Protein AF-A0A355RJK0-F1 (afdb_monomer)

Nearest PDB structures (foldseek):
  1k77-assembly1_A  TM=7.740E-01  e=6.207E-02  Escherichia coli
  3gkf-assembly1_L  TM=5.998E-01  e=3.437E+00  Escherichia coli K-12
  3glc-assembly1_D  TM=5.953E-01  e=3.929E+00  Escherichia coli K-12

pLDDT: mean 94.61, std 6.74, range [54.16, 98.19]

Secondary structure (DSSP, 8-state):
----PEEETTTSSTTS-HHHHHHHHHHTT-SEEE-SGGGGGS-HHHHHHH--

Solvent-accessible surface area (backbone atoms only — not comparable to full-atom values): 3366 Å² total; per-residue (Å²): 136,84,83,88,59,61,40,47,49,73,76,39,57,71,93,45,6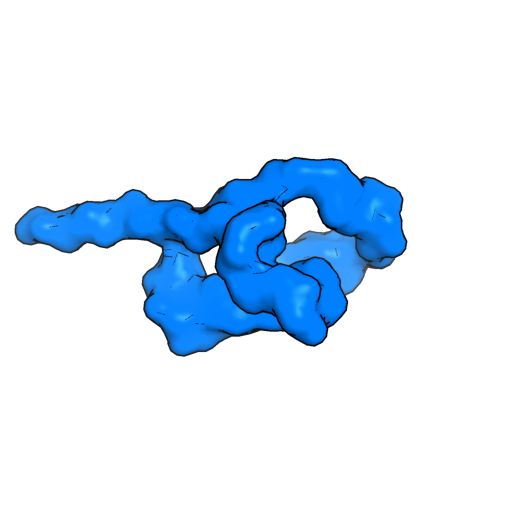0,71,73,56,24,56,53,48,36,50,77,73,69,38,88,40,70,46,70,70,73,68,70,79,79,52,60,67,67,63,52,52,68,67,76,107

Sequence (52 aa):
MGFNFSANTGYLWKELPFLDRIRSAKNHGFHSLEFHDEAHFEDLGDLKSLLK

Structure (mmCIF, N/CA/C/O backbone):
data_AF-A0A355RJK0-F1
#
_entry.id   AF-A0A355RJK0-F1
#
loop_
_atom_site.group_PDB
_atom_site.id
_atom_site.type_symbol
_atom_site.label_atom_id
_atom_site.label_alt_id
_atom_site.label_comp_id
_atom_site.label_asym_id
_atom_site.label_entity_id
_atom_site.label_seq_id
_atom_site.pdbx_PDB_ins_code
_atom_site.Cartn_x
_atom_site.Cartn_y
_atom_site.Cartn_z
_atom_site.occupancy
_atom_site.B_iso_or_equiv
_atom_site.auth_seq_id
_atom_site.auth_comp_id
_atom_site.auth_asym_id
_atom_site.auth_atom_id
_atom_site.pdbx_PDB_model_num
ATOM 1 N N . MET A 1 1 ? -20.316 -0.406 18.639 1.00 54.16 1 MET A N 1
ATOM 2 C CA . MET A 1 1 ? -20.258 -0.243 17.172 1.00 54.16 1 MET A CA 1
ATOM 3 C C . MET A 1 1 ? -18.889 0.340 16.854 1.00 54.16 1 MET A C 1
ATOM 5 O O . MET A 1 1 ? -18.624 1.445 17.306 1.00 54.16 1 MET A O 1
ATOM 9 N N . GLY A 1 2 ? -17.985 -0.421 16.235 1.00 81.31 2 GLY A N 1
ATOM 10 C CA . GLY A 1 2 ? -16.688 0.106 15.795 1.00 81.31 2 GLY A CA 1
ATOM 11 C C . GLY A 1 2 ? -16.831 0.732 14.411 1.00 81.31 2 GLY A C 1
ATOM 12 O O . GLY A 1 2 ? -17.604 0.228 13.598 1.00 81.31 2 GLY A O 1
ATOM 13 N N . PHE A 1 3 ? -16.132 1.831 14.152 1.00 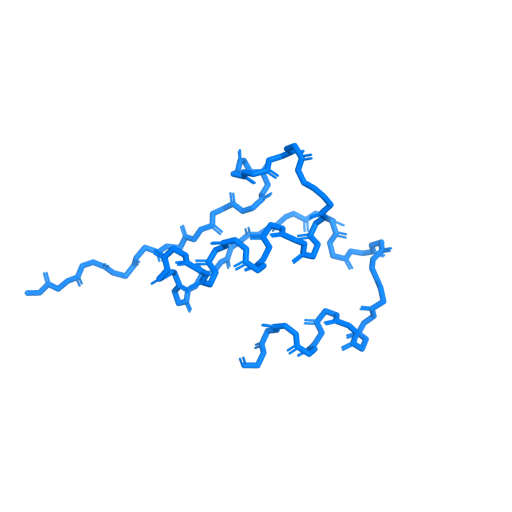87.44 3 PHE A N 1
ATOM 14 C CA . PHE A 1 3 ? -16.027 2.370 12.799 1.00 87.44 3 PHE A CA 1
ATOM 15 C C . PHE A 1 3 ? -14.972 1.571 12.030 1.00 87.44 3 PHE A C 1
ATOM 17 O O . PHE A 1 3 ? -13.870 1.359 12.535 1.00 87.44 3 PHE A O 1
ATOM 24 N N . ASN A 1 4 ? -15.301 1.140 10.813 1.00 90.50 4 ASN A N 1
ATOM 25 C CA . ASN A 1 4 ? -14.329 0.542 9.902 1.00 90.50 4 ASN A CA 1
ATOM 26 C C . ASN A 1 4 ? -13.631 1.663 9.138 1.00 90.50 4 ASN A C 1
ATOM 28 O O . ASN A 1 4 ? -14.169 2.191 8.167 1.00 90.50 4 ASN A O 1
ATOM 32 N N . PHE A 1 5 ? -12.452 2.050 9.612 1.00 95.12 5 PHE A N 1
ATOM 33 C CA . PHE A 1 5 ? -11.631 3.038 8.928 1.00 95.12 5 PHE A CA 1
ATOM 34 C C . PHE A 1 5 ? -10.870 2.397 7.762 1.00 95.12 5 PHE A C 1
ATOM 36 O O . PHE A 1 5 ? -10.420 1.253 7.853 1.00 95.12 5 PHE A O 1
ATOM 43 N N . SER A 1 6 ? -10.723 3.160 6.679 1.00 97.19 6 SER A N 1
ATOM 44 C CA . SER A 1 6 ? -9.868 2.830 5.539 1.00 97.19 6 SER A CA 1
ATOM 45 C C . SER A 1 6 ? -8.568 3.624 5.637 1.00 97.19 6 SER A C 1
ATOM 47 O O . SER A 1 6 ? -8.600 4.818 5.941 1.00 97.19 6 SER A O 1
ATOM 49 N N . ALA A 1 7 ? -7.426 2.982 5.404 1.00 97.94 7 ALA A N 1
ATOM 50 C CA . ALA A 1 7 ? -6.144 3.673 5.345 1.00 97.94 7 ALA A CA 1
ATOM 51 C C . ALA A 1 7 ? -5.885 4.225 3.939 1.00 97.94 7 ALA A C 1
ATOM 53 O O . ALA A 1 7 ? -5.727 3.458 2.990 1.00 97.94 7 ALA A O 1
ATOM 54 N N . ASN A 1 8 ? -5.762 5.547 3.814 1.00 98.00 8 ASN A N 1
ATOM 55 C CA . ASN A 1 8 ? -5.341 6.171 2.564 1.00 98.00 8 ASN A CA 1
ATOM 56 C C . ASN A 1 8 ? -3.812 6.185 2.443 1.00 98.00 8 ASN A C 1
ATOM 58 O O . ASN A 1 8 ? -3.143 7.052 3.001 1.00 98.00 8 ASN A O 1
ATOM 62 N N . THR A 1 9 ? -3.253 5.241 1.691 1.00 97.19 9 THR A N 1
ATOM 63 C CA . THR A 1 9 ? -1.793 5.109 1.490 1.00 97.19 9 THR A CA 1
ATOM 64 C C . THR A 1 9 ? -1.210 6.098 0.466 1.00 97.19 9 THR A C 1
ATOM 66 O O . THR A 1 9 ? 0.012 6.183 0.316 1.00 97.19 9 THR A O 1
ATOM 69 N N . GLY A 1 10 ? -2.063 6.905 -0.178 1.00 95.44 10 GLY A N 1
ATOM 70 C CA . GLY A 1 10 ? -1.656 8.093 -0.936 1.00 95.44 10 GLY A CA 1
ATOM 71 C C . GLY A 1 10 ? -1.259 9.274 -0.035 1.00 95.44 10 GLY A C 1
ATOM 72 O O . GLY A 1 10 ? -0.451 10.124 -0.431 1.00 95.44 10 GLY A O 1
ATOM 73 N N . TYR A 1 11 ? -1.769 9.301 1.205 1.00 96.62 11 TYR A N 1
ATOM 74 C CA . TYR A 1 11 ? -1.442 10.313 2.220 1.00 96.62 11 TYR A CA 1
ATOM 75 C C . TYR A 1 11 ? -0.657 9.768 3.420 1.00 96.62 11 TYR A C 1
ATOM 77 O O . TYR A 1 11 ? 0.127 10.510 4.010 1.00 96.62 11 TYR A O 1
ATOM 85 N N . LEU A 1 12 ? -0.842 8.500 3.785 1.00 97.75 12 LEU A N 1
ATOM 86 C CA . LEU A 1 12 ? -0.186 7.860 4.927 1.00 97.75 12 LEU A CA 1
ATOM 87 C C . LEU A 1 12 ? 1.101 7.136 4.512 1.00 97.75 12 LEU A C 1
ATOM 89 O O . LEU A 1 12 ? 1.175 6.564 3.426 1.00 97.75 12 LEU A O 1
ATOM 93 N N . TRP A 1 13 ? 2.094 7.125 5.408 1.00 97.88 13 TRP A N 1
ATOM 94 C CA . TRP A 1 13 ? 3.381 6.425 5.250 1.00 97.88 13 TRP A CA 1
ATOM 95 C C . TRP A 1 13 ? 4.134 6.763 3.951 1.00 97.88 13 TRP A C 1
ATOM 97 O O . TRP A 1 13 ? 4.788 5.907 3.354 1.00 97.88 13 TRP A O 1
ATOM 107 N N . LYS A 1 14 ? 4.035 8.008 3.468 1.00 96.62 14 LYS A N 1
ATOM 108 C CA . LYS A 1 14 ? 4.629 8.433 2.186 1.00 96.62 14 LYS A CA 1
ATOM 109 C C . LYS A 1 14 ? 6.153 8.320 2.135 1.00 96.62 14 LYS A C 1
ATOM 111 O O . LYS A 1 14 ? 6.720 8.320 1.047 1.00 96.62 14 LYS A O 1
ATOM 116 N N . GLU A 1 15 ? 6.795 8.222 3.290 1.00 97.62 15 GLU A N 1
ATOM 117 C CA . GLU A 1 15 ? 8.216 7.947 3.456 1.00 97.62 15 GLU A CA 1
ATOM 118 C C . GLU A 1 15 ? 8.617 6.513 3.065 1.00 97.62 15 GLU A C 1
ATOM 120 O O . GLU A 1 15 ? 9.801 6.253 2.865 1.00 97.62 15 GLU A O 1
ATOM 125 N N . LEU A 1 16 ? 7.655 5.592 2.925 1.00 97.88 16 LEU A N 1
ATOM 126 C CA . LEU A 1 16 ? 7.890 4.198 2.546 1.00 97.88 16 LEU A CA 1
ATOM 127 C C . LEU A 1 16 ? 7.608 3.939 1.051 1.00 97.88 16 LEU A C 1
ATOM 129 O O . LEU A 1 16 ? 6.763 4.625 0.451 1.00 97.88 16 LEU A O 1
ATOM 133 N N . PRO A 1 17 ? 8.237 2.906 0.451 1.00 97.06 17 PRO A N 1
ATOM 134 C CA . PRO A 1 17 ? 7.785 2.313 -0.810 1.00 97.06 17 PRO A CA 1
ATOM 135 C C . PRO A 1 17 ? 6.316 1.877 -0.734 1.00 97.06 17 PRO A C 1
ATOM 137 O O . PRO A 1 17 ? 5.836 1.500 0.335 1.00 97.06 17 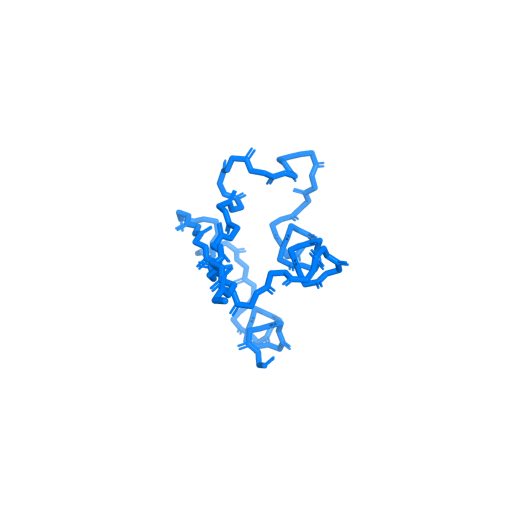PRO A O 1
ATOM 140 N N . PHE A 1 18 ? 5.584 1.907 -1.850 1.00 97.44 18 PHE A N 1
ATOM 141 C CA . PHE A 1 18 ? 4.125 1.738 -1.837 1.00 97.44 18 PHE A CA 1
ATOM 142 C C . PHE A 1 18 ? 3.663 0.412 -1.207 1.00 97.44 18 PHE A C 1
ATOM 144 O O . PHE A 1 18 ? 2.789 0.420 -0.336 1.00 97.44 18 PHE A O 1
ATOM 151 N N . LEU A 1 19 ? 4.303 -0.712 -1.545 1.00 97.50 19 LEU A N 1
ATOM 152 C CA . LEU A 1 19 ? 3.984 -2.008 -0.933 1.00 97.50 19 LEU A CA 1
ATOM 153 C C . LEU A 1 19 ? 4.201 -2.016 0.594 1.00 97.50 19 LEU A C 1
ATOM 155 O O . LEU A 1 19 ? 3.443 -2.654 1.329 1.00 97.50 19 LEU A O 1
ATOM 159 N N . ASP A 1 20 ? 5.177 -1.260 1.100 1.00 98.19 20 ASP A N 1
ATOM 160 C CA . ASP A 1 20 ? 5.440 -1.133 2.537 1.00 98.19 20 ASP A CA 1
ATOM 161 C C . ASP A 1 20 ? 4.412 -0.238 3.249 1.00 98.19 20 ASP A C 1
ATOM 163 O O . ASP A 1 20 ? 4.132 -0.437 4.437 1.00 98.19 20 ASP A O 1
ATOM 167 N N . ARG A 1 21 ? 3.758 0.681 2.528 1.00 98.19 21 ARG A N 1
ATOM 168 C CA . ARG A 1 21 ? 2.594 1.427 3.044 1.00 98.19 21 ARG A CA 1
ATOM 169 C C . ARG A 1 21 ? 1.409 0.498 3.280 1.00 98.19 21 ARG A C 1
ATOM 171 O O . ARG A 1 21 ? 0.768 0.578 4.325 1.00 98.19 21 ARG A O 1
ATOM 178 N N . ILE A 1 22 ? 1.160 -0.435 2.357 1.00 97.69 22 ILE A N 1
ATOM 179 C CA . ILE A 1 22 ? 0.113 -1.461 2.502 1.00 97.69 22 ILE A CA 1
ATOM 180 C C . ILE A 1 22 ? 0.413 -2.366 3.706 1.00 97.69 22 ILE A C 1
AT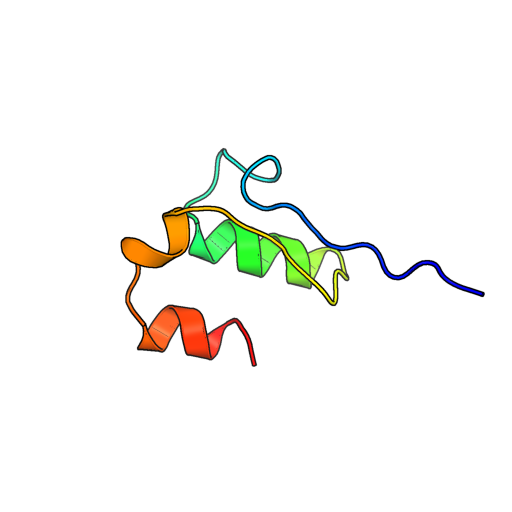OM 182 O O . ILE A 1 22 ? -0.471 -2.625 4.527 1.00 97.69 22 ILE A O 1
ATOM 186 N N . ARG A 1 23 ? 1.672 -2.801 3.873 1.00 97.62 23 ARG A N 1
ATOM 187 C CA . ARG A 1 23 ? 2.096 -3.563 5.066 1.00 97.62 23 ARG A CA 1
ATOM 188 C C . ARG A 1 23 ? 1.870 -2.764 6.350 1.00 97.62 23 ARG A C 1
ATOM 190 O O . ARG A 1 23 ? 1.378 -3.312 7.334 1.00 97.62 23 ARG A O 1
ATOM 197 N N . SER A 1 24 ? 2.177 -1.470 6.330 1.00 98.12 24 SER A N 1
ATOM 198 C CA . SER A 1 24 ? 1.973 -0.575 7.471 1.00 98.12 24 SER A CA 1
ATOM 199 C C . SER A 1 24 ? 0.496 -0.419 7.831 1.00 98.12 24 SER A C 1
ATOM 201 O O . SER A 1 24 ? 0.167 -0.480 9.017 1.00 98.12 24 SER A O 1
ATOM 203 N N . ALA A 1 25 ? -0.400 -0.325 6.843 1.00 97.56 25 ALA A N 1
ATOM 204 C CA . ALA A 1 25 ? -1.846 -0.311 7.069 1.00 97.56 25 ALA A CA 1
ATOM 205 C C . ALA A 1 25 ? -2.320 -1.572 7.807 1.00 97.56 25 ALA A C 1
ATOM 207 O O . ALA A 1 25 ? -2.993 -1.473 8.837 1.00 97.56 25 ALA A O 1
ATOM 208 N N . LYS A 1 26 ? -1.891 -2.754 7.347 1.00 96.19 26 LYS A N 1
ATOM 209 C CA . LYS A 1 26 ? -2.202 -4.033 8.002 1.00 96.19 26 LYS A CA 1
ATOM 210 C C . LYS A 1 26 ? -1.666 -4.092 9.435 1.00 96.19 26 LYS A C 1
ATOM 212 O O . LYS A 1 26 ? -2.395 -4.481 10.344 1.00 96.19 26 LYS A O 1
ATOM 217 N N . ASN A 1 27 ? -0.428 -3.647 9.654 1.00 97.19 27 ASN A N 1
ATOM 218 C CA . ASN A 1 27 ? 0.197 -3.616 10.982 1.00 97.19 27 ASN A CA 1
ATOM 219 C C . ASN A 1 27 ? -0.528 -2.686 11.971 1.00 97.19 27 ASN A C 1
ATOM 221 O O . ASN A 1 27 ? -0.491 -2.937 13.172 1.00 97.19 27 ASN A O 1
ATOM 225 N N . HIS A 1 28 ? -1.209 -1.645 11.484 1.00 96.75 28 HIS A N 1
ATOM 226 C CA . HIS A 1 28 ? -2.017 -0.731 12.302 1.00 96.75 28 HIS A CA 1
ATOM 227 C C . HIS A 1 28 ? -3.490 -1.162 12.431 1.00 96.75 28 HIS A C 1
ATOM 229 O O . HIS A 1 28 ? -4.301 -0.419 12.981 1.00 96.75 28 HIS A O 1
ATOM 235 N N . GLY A 1 29 ? -3.851 -2.358 11.952 1.00 95.69 29 GLY A N 1
ATOM 236 C CA . GLY A 1 29 ? -5.191 -2.926 12.120 1.00 95.69 29 GLY A CA 1
ATOM 237 C C . GLY A 1 29 ? -6.240 -2.395 11.141 1.00 95.69 29 GLY A C 1
ATOM 238 O O . GLY A 1 29 ? -7.437 -2.583 11.368 1.00 95.69 29 GLY A O 1
ATOM 239 N N . PHE A 1 30 ? -5.824 -1.746 10.051 1.00 96.44 30 PHE A N 1
ATOM 240 C CA . PHE A 1 30 ? -6.746 -1.391 8.978 1.00 96.44 30 PHE A CA 1
ATOM 241 C C . PHE A 1 30 ? -7.120 -2.637 8.171 1.00 96.44 30 PHE A C 1
ATOM 243 O O . PHE A 1 30 ? -6.263 -3.416 7.759 1.00 96.44 30 PHE A O 1
ATOM 250 N N . HIS A 1 31 ? -8.420 -2.794 7.927 1.00 94.19 31 HIS A N 1
ATOM 251 C CA . HIS A 1 31 ? -8.993 -3.890 7.133 1.00 94.19 31 HIS A CA 1
ATOM 252 C C . HIS A 1 31 ? -9.448 -3.419 5.745 1.00 94.19 31 HIS A C 1
ATOM 254 O O . HIS A 1 31 ? -9.977 -4.189 4.948 1.00 94.19 31 HIS A O 1
ATOM 260 N N . SER A 1 32 ? -9.297 -2.129 5.466 1.00 95.94 32 SER A N 1
ATOM 261 C CA . SER A 1 32 ? -9.623 -1.500 4.194 1.00 95.94 32 SER A CA 1
ATOM 262 C C . SER A 1 32 ? -8.576 -0.437 3.905 1.00 95.94 32 SER A C 1
ATOM 264 O O . SER A 1 32 ? -7.990 0.139 4.827 1.00 95.94 32 SER A O 1
ATOM 266 N N . LEU A 1 33 ? -8.311 -0.215 2.626 1.00 96.25 33 LEU A N 1
ATOM 267 C CA . LEU A 1 33 ? -7.312 0.732 2.167 1.00 96.25 33 LEU A CA 1
ATOM 268 C C . LEU A 1 33 ? -7.767 1.391 0.872 1.00 96.25 33 LEU A C 1
ATOM 270 O O . LEU A 1 33 ? -8.577 0.842 0.125 1.00 96.25 33 LEU A O 1
ATOM 274 N N . GLU A 1 34 ? -7.216 2.567 0.626 1.00 97.00 34 GL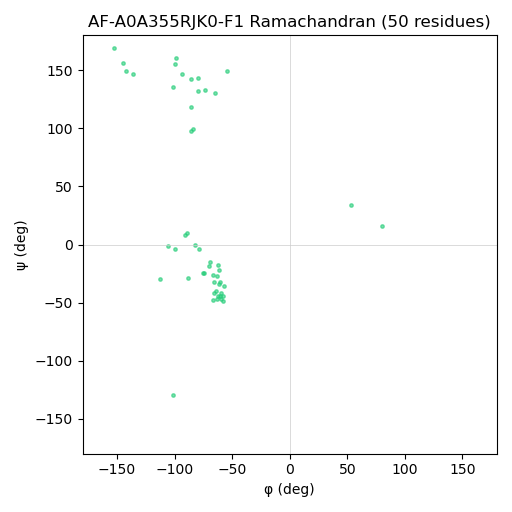U A N 1
ATOM 275 C CA . GLU A 1 34 ? -7.375 3.324 -0.606 1.00 97.00 34 GLU A CA 1
ATOM 276 C C . GLU A 1 34 ? -6.011 3.883 -1.037 1.00 97.00 34 GLU A C 1
ATOM 278 O O . GLU A 1 34 ? -5.136 4.175 -0.212 1.00 97.00 34 GLU A O 1
ATOM 283 N N . PHE A 1 35 ? -5.811 3.974 -2.347 1.00 96.44 35 PHE A N 1
ATOM 284 C CA . PHE A 1 35 ? -4.600 4.484 -2.988 1.00 96.44 35 PHE A CA 1
ATOM 285 C C . PHE A 1 35 ? -4.931 5.064 -4.362 1.00 96.44 35 PHE A C 1
ATOM 287 O O . PHE A 1 35 ? -6.050 4.898 -4.852 1.00 96.44 35 PHE A O 1
ATOM 294 N N . HIS A 1 36 ? -3.965 5.761 -4.959 1.00 93.94 36 HIS A N 1
ATOM 295 C CA . HIS A 1 36 ? -4.089 6.371 -6.276 1.00 93.94 36 HIS A CA 1
ATOM 296 C C . HIS A 1 36 ? -3.368 5.497 -7.315 1.00 93.94 36 HIS A C 1
ATOM 298 O O . HIS A 1 36 ? -3.594 4.288 -7.384 1.00 93.94 36 HIS A O 1
ATOM 304 N N . ASP A 1 37 ? -2.507 6.099 -8.130 1.00 94.88 37 ASP A N 1
ATOM 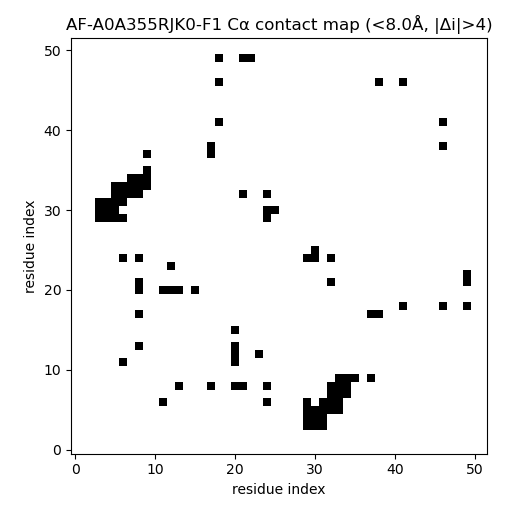305 C CA . ASP A 1 37 ? -1.852 5.441 -9.256 1.00 94.88 37 ASP A CA 1
ATOM 306 C C . ASP A 1 37 ? -0.617 4.620 -8.860 1.00 94.88 37 ASP A C 1
ATOM 308 O O . ASP A 1 37 ? 0.003 4.009 -9.728 1.00 94.88 37 ASP A O 1
ATOM 312 N N . GLU A 1 38 ? -0.238 4.577 -7.576 1.00 94.88 38 GLU A N 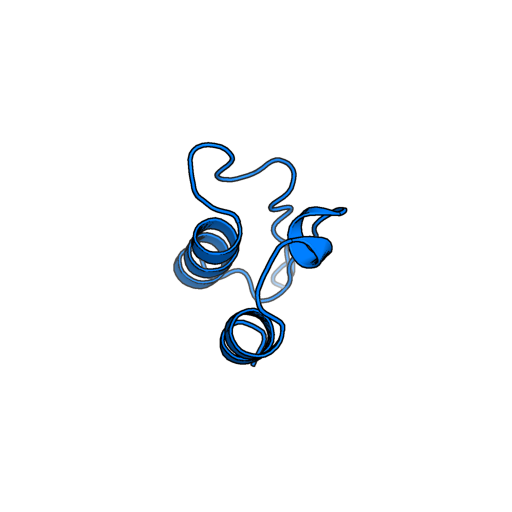1
ATOM 313 C CA . GLU A 1 38 ? 0.972 3.874 -7.132 1.00 94.88 38 GLU A CA 1
ATOM 314 C C . GLU A 1 38 ? 0.966 2.389 -7.520 1.00 94.88 38 GLU A C 1
ATOM 316 O O . GLU A 1 38 ? 1.995 1.847 -7.921 1.00 94.88 38 GLU A O 1
ATOM 321 N N . ALA A 1 39 ? -0.207 1.752 -7.498 1.00 93.12 39 ALA A N 1
ATOM 322 C CA . ALA A 1 39 ? -0.373 0.351 -7.871 1.00 93.12 39 ALA A CA 1
ATOM 323 C C . ALA A 1 39 ? 0.012 0.039 -9.330 1.00 93.12 39 ALA A C 1
ATOM 325 O O . ALA A 1 39 ? 0.310 -1.113 -9.634 1.00 93.12 39 ALA A O 1
ATOM 326 N N . HIS A 1 40 ? 0.027 1.030 -10.230 1.00 95.06 40 HIS A N 1
ATOM 327 C CA . HIS A 1 40 ? 0.413 0.826 -11.631 1.00 95.06 40 HIS A CA 1
ATOM 328 C C . HIS A 1 40 ? 1.908 0.547 -11.824 1.00 95.06 40 HIS A C 1
ATOM 330 O O . HIS A 1 40 ? 2.294 0.048 -12.880 1.00 95.06 40 HIS A O 1
ATOM 336 N N . PHE A 1 41 ? 2.745 0.881 -10.840 1.00 95.44 41 PHE A N 1
ATOM 337 C CA . PHE A 1 41 ? 4.201 0.752 -10.936 1.00 95.44 41 PHE A CA 1
ATOM 338 C C . PHE A 1 41 ? 4.750 -0.501 -10.249 1.00 95.44 41 PHE A C 1
ATOM 340 O O . PHE A 1 41 ? 5.950 -0.756 -10.331 1.00 95.44 41 PHE A O 1
ATOM 347 N N . GLU A 1 42 ? 3.894 -1.281 -9.592 1.00 96.19 42 GLU A N 1
ATOM 348 C CA . GLU A 1 42 ? 4.297 -2.475 -8.854 1.00 96.19 42 GLU A CA 1
ATOM 349 C C . GLU A 1 42 ? 4.079 -3.761 -9.645 1.00 96.19 42 GLU A C 1
ATOM 351 O O . GLU A 1 42 ? 3.245 -3.840 -10.552 1.00 96.19 42 GLU A O 1
ATOM 356 N N . ASP A 1 43 ? 4.780 -4.817 -9.232 1.00 97.31 43 ASP A N 1
ATOM 357 C CA . ASP A 1 43 ? 4.462 -6.160 -9.693 1.00 97.31 43 ASP A CA 1
ATOM 358 C C . ASP A 1 43 ? 3.065 -6.587 -9.208 1.00 97.31 43 ASP A C 1
ATOM 360 O O . ASP A 1 43 ? 2.712 -6.508 -8.025 1.00 97.31 43 ASP A O 1
ATOM 364 N N . LEU A 1 44 ? 2.253 -7.081 -10.144 1.00 94.62 44 LEU A N 1
ATOM 365 C CA . LEU A 1 44 ? 0.879 -7.486 -9.861 1.00 94.62 44 LEU A CA 1
ATOM 366 C C . LEU A 1 44 ? 0.810 -8.696 -8.916 1.00 94.62 44 LEU A C 1
ATOM 368 O O . LEU A 1 44 ? -0.160 -8.829 -8.165 1.00 94.62 44 LEU A O 1
ATOM 372 N N . GLY A 1 45 ? 1.785 -9.603 -8.977 1.00 96.94 45 GLY A N 1
ATOM 373 C CA . GLY A 1 45 ? 1.884 -10.766 -8.099 1.00 96.94 45 GLY A CA 1
ATOM 374 C C . GLY A 1 45 ? 2.161 -10.356 -6.656 1.00 96.94 45 GLY A C 1
ATOM 375 O O . GLY A 1 45 ? 1.436 -10.788 -5.753 1.00 96.94 45 GLY A O 1
ATOM 376 N N . ASP A 1 46 ? 3.129 -9.466 -6.457 1.00 96.38 46 ASP A N 1
ATOM 377 C CA . ASP A 1 46 ? 3.477 -8.924 -5.142 1.00 96.38 46 ASP A CA 1
ATOM 378 C C . ASP A 1 46 ? 2.317 -8.129 -4.532 1.00 96.38 46 ASP A C 1
ATOM 380 O O . ASP A 1 46 ? 1.919 -8.382 -3.388 1.00 96.38 46 ASP A O 1
ATOM 384 N N . LEU A 1 47 ? 1.688 -7.245 -5.315 1.00 95.62 47 LEU A N 1
ATOM 385 C CA . LEU A 1 47 ? 0.519 -6.484 -4.872 1.00 95.62 47 LEU A CA 1
ATOM 386 C C . LEU A 1 47 ? -0.643 -7.413 -4.485 1.00 95.62 47 LEU A C 1
ATOM 388 O O . LEU A 1 47 ? -1.222 -7.281 -3.403 1.00 95.62 47 LEU A O 1
ATOM 392 N N . LYS A 1 48 ? -0.957 -8.415 -5.318 1.00 94.75 48 LYS A N 1
ATOM 393 C CA . LYS A 1 48 ? -1.988 -9.417 -5.000 1.00 94.75 48 LYS A CA 1
ATOM 394 C C . LYS A 1 48 ? -1.648 -10.226 -3.758 1.00 94.75 48 LYS A C 1
ATOM 396 O O . LYS A 1 48 ? -2.564 -10.624 -3.048 1.00 94.75 48 LYS A O 1
ATOM 401 N N . SER A 1 49 ? -0.376 -10.509 -3.487 1.00 95.69 49 SER A N 1
ATOM 402 C CA . SER A 1 49 ? 0.011 -11.238 -2.277 1.00 95.69 4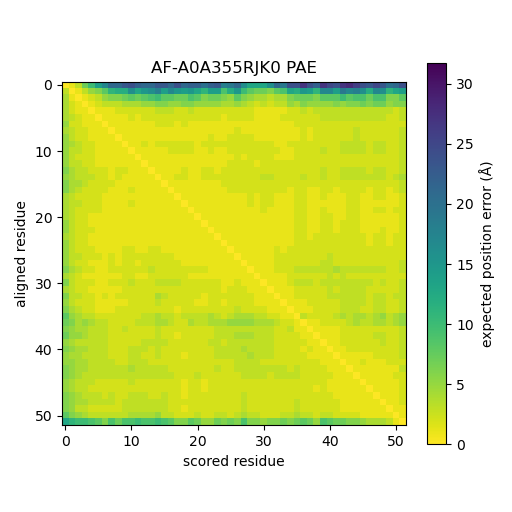9 SER A CA 1
ATOM 403 C C . SER A 1 49 ? -0.266 -10.441 -1.000 1.00 95.69 49 SER A C 1
ATOM 405 O O . SER A 1 49 ? -0.454 -11.049 0.053 1.00 95.69 49 SER A O 1
ATOM 407 N N . LEU A 1 50 ? -0.287 -9.109 -1.078 1.00 94.75 50 LEU A N 1
ATOM 408 C CA . LEU A 1 50 ? -0.531 -8.230 0.065 1.00 94.75 50 LEU A CA 1
ATOM 409 C C . LEU A 1 50 ? -2.014 -7.928 0.303 1.00 94.75 50 LEU A C 1
ATOM 411 O O . LEU A 1 50 ? -2.396 -7.714 1.450 1.00 94.75 50 LEU A O 1
ATOM 415 N N . LEU A 1 51 ? -2.836 -7.940 -0.751 1.00 90.81 51 LEU A N 1
ATOM 416 C CA . LEU A 1 51 ? -4.275 -7.636 -0.691 1.00 90.81 51 LEU A CA 1
ATOM 417 C C . LEU A 1 51 ? -5.174 -8.858 -0.409 1.00 90.81 51 LEU A C 1
ATOM 419 O O . LEU A 1 51 ? -6.392 -8.761 -0.552 1.00 90.81 51 LEU A O 1
ATOM 423 N N . LYS A 1 52 ? -4.588 -10.005 -0.049 1.00 79.19 52 LYS A N 1
ATOM 424 C CA . LYS A 1 52 ? -5.318 -11.218 0.361 1.00 79.19 52 LYS A CA 1
ATOM 425 C C . LYS A 1 52 ? -5.764 -11.182 1.818 1.00 79.19 52 LYS A C 1
ATOM 427 O O . LYS A 1 52 ? -4.990 -10.684 2.674 1.00 79.19 52 LYS A O 1
#

Foldseek 3Di:
DDDQDAAELQPPPPVDQSLVSLVVCVVVPHPHYDYDCSVVPDDPVSVVVSND

Radius of gyration: 10.96 Å; Cα contacts (8 Å, |Δi|>4): 5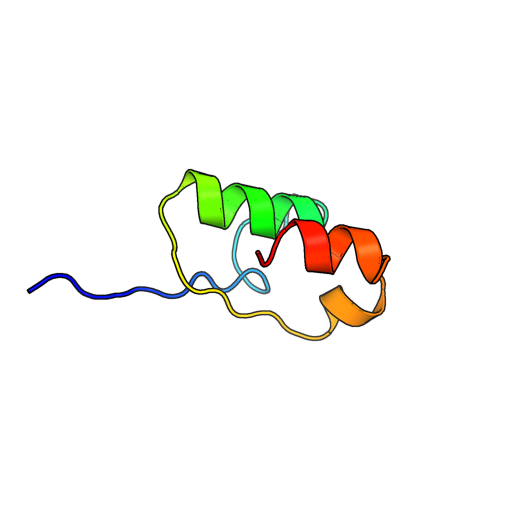1; chains: 1; bounding box: 28×22×29 Å

Mean predicted aligned error: 2.72 Å